Protein AF-A0A392RY69-F1 (afdb_monomer_lite)

pLDDT: mean 88.04, std 13.12, range [39.19, 98.06]

InterPro domains:
  IPR036691 Endonuclease/exonuclease/phosphatase superfamily [G3DSA:3.60.10.10] (1-52)
  IPR036691 Endonuclease/exonuclease/phosphatase superfamily [SSF56219] (4-51)

Sequence (52 aa):
MSQGLSFTWYKGNGLSMSRIDKFLLSEDWCLAWPNCVQQAQLRGISDHCPLS

Structure (mmCIF, N/CA/C/O backbone):
data_AF-A0A392RY69-F1
#
_entry.id   AF-A0A392RY69-F1
#
loop_
_atom_site.group_PDB
_atom_site.id
_atom_site.type_symbol
_atom_site.label_atom_id
_atom_site.label_alt_id
_atom_site.label_comp_id
_atom_site.label_asym_id
_atom_site.label_entity_id
_atom_site.label_seq_id
_atom_site.pdbx_PDB_ins_code
_atom_site.Cartn_x
_atom_site.Cartn_y
_atom_site.Cartn_z
_atom_site.occupancy
_atom_site.B_iso_or_equiv
_atom_site.auth_seq_id
_atom_site.auth_comp_id
_atom_site.auth_asym_id
_atom_site.auth_atom_id
_atom_site.pdbx_PDB_model_num
ATOM 1 N N . MET A 1 1 ? -6.602 14.880 -6.263 1.00 39.19 1 MET A N 1
ATOM 2 C CA . MET A 1 1 ? -5.652 13.762 -6.084 1.00 39.19 1 MET A CA 1
ATOM 3 C C . MET A 1 1 ? -5.792 13.260 -4.653 1.00 39.19 1 MET A C 1
ATOM 5 O O . MET A 1 1 ? -5.096 13.743 -3.772 1.00 39.19 1 MET A O 1
ATOM 9 N N . SER A 1 2 ? -6.771 12.395 -4.377 1.00 41.19 2 SER A N 1
ATOM 10 C CA . SER A 1 2 ? -6.885 11.769 -3.056 1.00 41.19 2 SER A CA 1
ATOM 11 C C . SER A 1 2 ? -5.755 10.754 -2.931 1.00 41.19 2 SER A C 1
ATOM 13 O O . SER A 1 2 ? -5.756 9.750 -3.640 1.00 41.19 2 SER A O 1
ATOM 15 N N . GLN A 1 3 ? -4.760 11.047 -2.097 1.00 49.47 3 GLN A N 1
ATOM 16 C CA . GLN A 1 3 ? -3.722 10.077 -1.773 1.00 49.47 3 GLN A CA 1
ATOM 17 C C . GLN A 1 3 ? -4.398 8.821 -1.207 1.00 49.47 3 GLN A C 1
ATOM 19 O O . GLN A 1 3 ? -5.309 8.933 -0.385 1.00 49.47 3 GLN A O 1
ATOM 24 N N . GLY A 1 4 ? -4.012 7.644 -1.708 1.00 56.78 4 GLY A N 1
ATOM 25 C CA . GLY A 1 4 ? -4.530 6.368 -1.216 1.00 56.78 4 GLY A CA 1
ATOM 26 C C . GLY A 1 4 ? -4.336 6.231 0.295 1.00 56.78 4 GLY A C 1
ATOM 2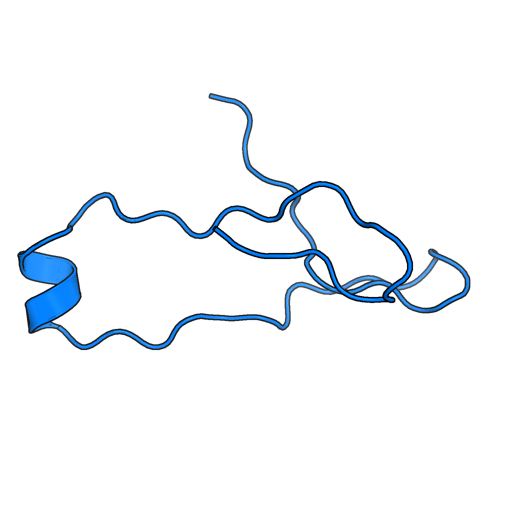7 O O . GLY A 1 4 ? -3.514 6.930 0.887 1.00 56.78 4 GLY A O 1
ATOM 28 N N . LEU A 1 5 ? -5.089 5.328 0.929 1.00 70.00 5 LEU A N 1
ATOM 29 C CA . LEU A 1 5 ? -4.969 5.110 2.371 1.00 70.00 5 LEU A CA 1
ATOM 30 C C . LEU A 1 5 ? -3.506 4.792 2.730 1.00 70.00 5 LEU A C 1
ATOM 32 O O . LEU A 1 5 ? -2.856 3.951 2.102 1.00 70.00 5 LEU A O 1
ATOM 36 N N . SER A 1 6 ? -2.974 5.503 3.726 1.00 79.94 6 SER A N 1
ATOM 37 C CA . SER A 1 6 ? -1.548 5.451 4.070 1.00 79.94 6 SER A CA 1
ATOM 38 C C . SER A 1 6 ? -1.103 4.098 4.632 1.00 79.94 6 SER A C 1
ATOM 40 O O . SER A 1 6 ? 0.091 3.809 4.611 1.00 79.94 6 SER A O 1
ATOM 42 N N . PHE A 1 7 ? -2.034 3.259 5.096 1.00 90.94 7 PHE A N 1
ATOM 43 C CA . PHE A 1 7 ? -1.764 1.980 5.755 1.00 90.94 7 PHE A CA 1
ATOM 44 C C . PHE A 1 7 ? -2.480 0.830 5.050 1.00 90.94 7 PHE A C 1
ATOM 46 O O . PHE A 1 7 ? -3.568 1.003 4.499 1.00 90.94 7 PHE A O 1
ATOM 53 N N . THR A 1 8 ? -1.858 -0.345 5.080 1.00 94.62 8 THR A N 1
ATOM 54 C CA . THR A 1 8 ? -2.379 -1.564 4.440 1.00 94.62 8 THR A CA 1
ATOM 55 C C . THR A 1 8 ? -2.694 -2.652 5.450 1.00 94.62 8 THR A C 1
ATOM 57 O O . THR A 1 8 ? -3.381 -3.600 5.106 1.00 94.62 8 THR A O 1
ATOM 60 N N . TRP A 1 9 ? -2.254 -2.492 6.698 1.00 95.00 9 TRP A N 1
ATOM 61 C CA . TRP A 1 9 ? -2.519 -3.410 7.793 1.00 95.00 9 TRP A CA 1
ATOM 62 C C . TRP A 1 9 ? -2.875 -2.655 9.073 1.00 95.00 9 TRP A C 1
ATOM 64 O O . TRP A 1 9 ? -2.308 -1.596 9.373 1.00 95.00 9 TRP A O 1
ATOM 74 N N . TYR A 1 10 ? -3.792 -3.233 9.846 1.00 93.50 10 TYR A N 1
ATOM 75 C CA . TYR A 1 10 ? -4.292 -2.690 11.101 1.00 93.50 10 TYR A CA 1
ATOM 76 C C . TYR A 1 10 ? -4.370 -3.784 12.161 1.00 93.50 10 TYR A C 1
ATOM 78 O O . TYR A 1 10 ? -5.099 -4.762 12.008 1.00 93.50 10 TYR A O 1
ATOM 86 N N . LYS A 1 11 ? -3.710 -3.574 13.303 1.00 92.75 11 LYS A N 1
ATOM 87 C CA . LYS A 1 11 ? -3.873 -4.441 14.475 1.00 92.75 11 LYS A CA 1
ATOM 88 C C . LYS A 1 11 ? -5.335 -4.417 14.929 1.00 92.75 11 LYS A C 1
ATOM 90 O O . LYS A 1 11 ? -5.976 -3.375 14.851 1.00 92.75 11 LYS A O 1
ATOM 95 N N . GLY A 1 12 ? -5.855 -5.525 15.463 1.00 85.31 12 GLY A N 1
ATOM 96 C CA . GLY A 1 12 ? -7.286 -5.692 15.780 1.00 85.31 12 GLY A CA 1
ATOM 97 C C . GLY A 1 12 ? -7.945 -4.610 16.656 1.00 85.31 12 GLY A C 1
ATOM 98 O O . GLY A 1 12 ? -9.159 -4.459 16.603 1.00 85.31 12 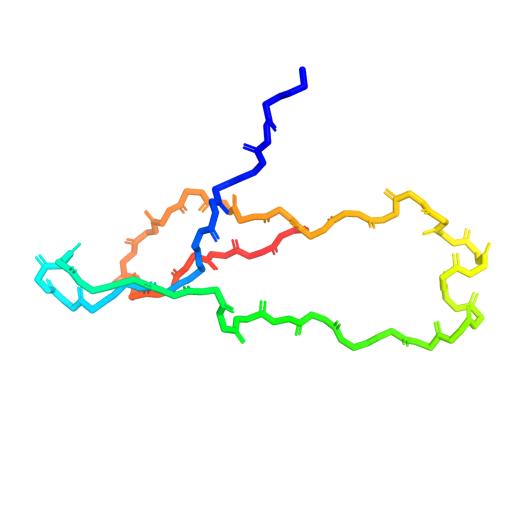GLY A O 1
ATOM 99 N N . ASN A 1 13 ? -7.177 -3.821 17.416 1.00 81.75 13 ASN A N 1
ATOM 100 C CA . ASN A 1 13 ? -7.685 -2.683 18.197 1.00 81.75 13 ASN A CA 1
ATOM 101 C C . ASN A 1 13 ? -7.640 -1.328 17.457 1.00 81.75 13 ASN A C 1
ATOM 103 O O . ASN A 1 13 ? -7.996 -0.309 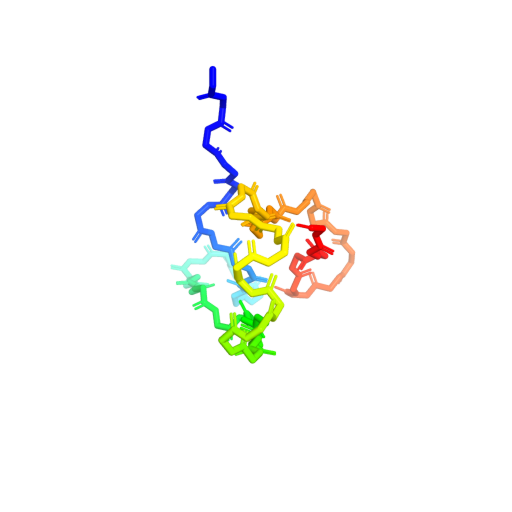18.037 1.00 81.75 13 ASN A O 1
ATOM 107 N N . GLY A 1 14 ? -7.152 -1.286 16.216 1.00 77.62 14 GLY A N 1
ATOM 108 C CA . GLY A 1 14 ? -7.035 -0.087 15.381 1.00 77.62 14 GLY A CA 1
ATOM 109 C C . GLY A 1 14 ? -5.979 0.933 15.824 1.00 77.62 14 GLY A C 1
ATOM 110 O O . GLY A 1 14 ? -5.737 1.895 15.102 1.00 77.62 14 GLY A O 1
ATOM 111 N N . LEU A 1 15 ? -5.325 0.732 16.973 1.00 85.25 15 LEU A N 1
ATOM 112 C CA . LEU A 1 15 ? -4.361 1.684 17.545 1.00 85.25 15 LEU A CA 1
ATOM 113 C C . LEU A 1 15 ? -2.965 1.574 16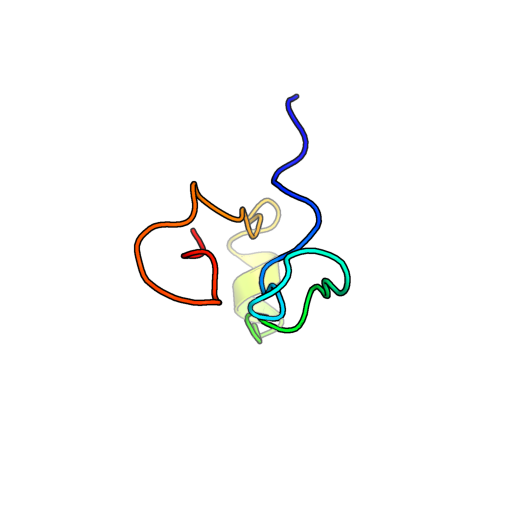.925 1.00 85.25 15 LEU A C 1
ATOM 115 O O . LEU A 1 15 ? -2.162 2.496 17.027 1.00 85.25 15 LEU A O 1
ATOM 119 N N . SER A 1 16 ? -2.655 0.435 16.310 1.00 92.81 16 SER A N 1
ATOM 120 C CA . SER A 1 16 ? -1.396 0.211 15.604 1.00 92.81 16 SER A CA 1
ATOM 121 C C . SER A 1 16 ? -1.692 -0.128 14.153 1.00 92.81 16 SER A C 1
ATOM 123 O O . SER A 1 16 ? -2.507 -1.006 13.872 1.00 92.81 16 SER A O 1
ATOM 125 N N . MET A 1 17 ? -1.016 0.564 13.243 1.00 94.31 17 MET A N 1
ATOM 126 C CA . MET A 1 17 ? -1.190 0.422 11.802 1.00 94.31 17 MET A CA 1
ATOM 127 C C . MET A 1 17 ? 0.149 0.592 11.093 1.00 94.31 17 MET A C 1
ATOM 129 O O . MET A 1 17 ? 1.030 1.314 11.568 1.00 94.31 17 MET A O 1
ATOM 133 N N . SER A 1 18 ? 0.317 -0.100 9.974 1.00 93.94 18 SER A N 1
ATOM 134 C CA . SER A 1 18 ? 1.542 -0.056 9.177 1.00 93.94 18 SER A CA 1
ATOM 135 C C . SER A 1 18 ? 1.236 -0.273 7.691 1.00 93.94 18 SER A C 1
ATOM 137 O O . SER A 1 18 ? 0.170 -0.759 7.307 1.00 93.94 18 SER A O 1
ATOM 139 N N . ARG A 1 19 ? 2.164 0.147 6.826 1.00 93.50 19 ARG A N 1
ATOM 140 C CA . ARG A 1 19 ? 2.128 -0.128 5.384 1.00 93.50 19 ARG A CA 1
ATOM 141 C C . ARG A 1 19 ? 3.153 -1.205 5.066 1.00 93.50 19 ARG A C 1
ATOM 143 O O . ARG A 1 19 ? 4.317 -0.895 4.806 1.00 93.50 19 ARG A O 1
ATOM 150 N N . ILE A 1 20 ? 2.723 -2.457 5.147 1.00 94.62 20 ILE A N 1
ATOM 151 C CA . ILE A 1 20 ? 3.608 -3.627 5.041 1.00 94.62 20 ILE A CA 1
ATOM 152 C C . ILE A 1 20 ? 3.413 -4.415 3.750 1.00 94.62 20 ILE A C 1
ATOM 154 O O . ILE A 1 20 ? 4.316 -5.139 3.346 1.00 94.62 20 ILE A O 1
ATOM 158 N N . ASP A 1 21 ? 2.301 -4.206 3.054 1.00 94.75 21 ASP A N 1
ATOM 159 C CA . ASP A 1 21 ? 2.019 -4.876 1.792 1.00 94.75 21 ASP A CA 1
ATOM 160 C C . ASP A 1 21 ? 2.621 -4.058 0.643 1.00 94.75 21 ASP A C 1
ATOM 162 O O . ASP A 1 21 ? 2.402 -2.845 0.549 1.00 94.75 21 ASP A O 1
ATOM 166 N N . LYS A 1 22 ? 3.428 -4.696 -0.210 1.00 92.56 22 LYS A N 1
ATOM 167 C CA . LYS A 1 22 ? 4.178 -4.055 -1.304 1.00 92.56 22 LYS A CA 1
ATOM 168 C C . LYS A 1 22 ? 4.214 -4.968 -2.526 1.00 92.56 22 LYS A C 1
ATOM 170 O O . LYS A 1 22 ? 4.347 -6.181 -2.382 1.00 92.56 22 LYS A O 1
ATOM 175 N N . PHE A 1 23 ? 4.178 -4.373 -3.714 1.00 91.38 23 PHE A N 1
ATOM 176 C CA . PHE A 1 23 ? 4.519 -5.068 -4.953 1.00 91.38 23 PHE A CA 1
ATOM 177 C C . PHE A 1 23 ? 6.015 -4.922 -5.229 1.00 91.38 23 PHE A C 1
ATOM 179 O O . PHE A 1 23 ? 6.579 -3.841 -5.059 1.00 91.38 23 PHE A O 1
ATOM 186 N N . LEU A 1 24 ? 6.651 -6.013 -5.649 1.00 94.00 24 LEU A N 1
ATOM 187 C CA . LEU A 1 24 ? 8.011 -5.998 -6.175 1.00 94.00 24 LEU A CA 1
ATOM 188 C C . LEU A 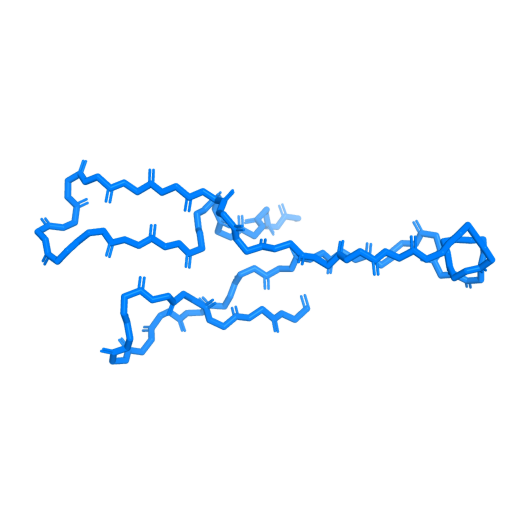1 24 ? 7.913 -6.059 -7.696 1.00 94.00 24 LEU A C 1
ATOM 190 O O . LEU A 1 24 ? 7.299 -6.976 -8.236 1.00 94.00 24 LEU A O 1
ATOM 194 N N . LEU A 1 25 ? 8.484 -5.065 -8.367 1.00 93.88 25 LEU A N 1
ATOM 195 C CA . LEU A 1 25 ? 8.404 -4.898 -9.815 1.00 93.88 25 LEU A CA 1
ATOM 196 C C . LEU A 1 25 ? 9.814 -4.954 -10.404 1.00 93.88 25 LEU A C 1
ATOM 198 O O . LEU A 1 25 ? 10.768 -4.501 -9.769 1.00 93.88 25 LEU A O 1
ATOM 202 N N . SER A 1 26 ? 9.948 -5.511 -11.608 1.00 96.75 26 SER A N 1
ATOM 203 C CA . SER A 1 26 ? 11.191 -5.413 -12.374 1.00 96.75 26 SER A CA 1
ATOM 204 C C . SER A 1 26 ? 11.365 -4.002 -12.941 1.00 96.75 26 SER A C 1
ATOM 206 O O . SER A 1 26 ? 10.399 -3.252 -13.092 1.00 96.75 26 SER A O 1
ATOM 208 N N . GLU A 1 27 ? 12.598 -3.647 -13.298 1.00 96.62 27 GLU A N 1
ATOM 209 C CA . GLU A 1 27 ? 12.886 -2.368 -13.953 1.00 96.62 27 GLU A CA 1
ATOM 210 C C . GLU A 1 27 ? 12.128 -2.227 -15.280 1.00 96.62 27 GLU A C 1
ATOM 212 O O . GLU A 1 27 ? 11.465 -1.215 -15.497 1.00 96.62 27 GLU A O 1
ATOM 217 N N . ASP A 1 28 ? 12.118 -3.276 -16.107 1.00 98.06 28 ASP A N 1
ATOM 218 C CA . ASP A 1 28 ? 11.377 -3.297 -17.374 1.00 98.06 28 ASP A CA 1
ATOM 219 C C . ASP A 1 28 ? 9.882 -3.003 -17.184 1.00 98.06 28 ASP A C 1
ATOM 221 O O . ASP A 1 28 ? 9.274 -2.285 -17.981 1.00 98.06 28 ASP A O 1
ATOM 225 N N . TRP A 1 29 ? 9.278 -3.512 -16.103 1.00 95.75 29 TRP A N 1
ATOM 226 C CA . TRP A 1 29 ? 7.884 -3.219 -15.778 1.00 95.75 29 TRP A CA 1
ATOM 227 C C . TRP A 1 29 ? 7.686 -1.739 -15.443 1.00 95.75 29 TRP A C 1
ATOM 229 O O . TRP A 1 29 ? 6.752 -1.111 -15.940 1.00 95.75 29 TRP A O 1
ATOM 239 N N . CYS A 1 30 ? 8.576 -1.168 -14.629 1.00 95.06 30 CYS A N 1
ATOM 240 C CA . CYS A 1 30 ? 8.537 0.250 -14.274 1.00 95.06 30 CYS A CA 1
ATOM 241 C C . CYS A 1 30 ? 8.721 1.156 -15.499 1.00 95.06 30 CYS A C 1
ATOM 243 O O . CYS A 1 30 ? 8.058 2.186 -15.596 1.00 95.06 30 CYS A O 1
ATOM 245 N N . LEU A 1 31 ? 9.573 0.766 -16.452 1.00 96.12 31 LEU A N 1
ATOM 246 C CA . LEU A 1 31 ? 9.766 1.498 -17.706 1.00 96.12 31 LEU A CA 1
ATOM 247 C C . LEU A 1 31 ? 8.528 1.427 -18.608 1.00 96.12 31 LEU A C 1
ATOM 249 O O . LEU A 1 31 ? 8.150 2.431 -19.210 1.00 96.12 31 LEU A O 1
ATOM 253 N N . ALA A 1 32 ? 7.875 0.265 -18.679 1.00 97.38 32 ALA A N 1
ATOM 254 C CA . ALA A 1 32 ? 6.653 0.090 -19.457 1.00 97.38 32 ALA A 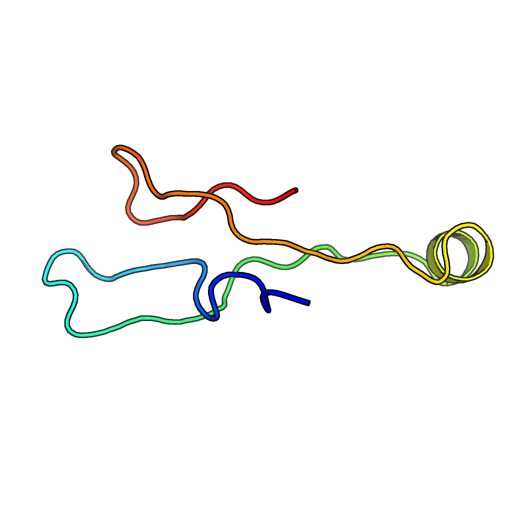CA 1
ATOM 255 C C . ALA A 1 32 ? 5.431 0.792 -18.826 1.00 97.38 32 ALA A C 1
ATOM 257 O O . ALA A 1 32 ? 4.550 1.256 -19.551 1.00 97.38 32 ALA A O 1
ATOM 258 N N . TRP A 1 33 ? 5.381 0.905 -17.492 1.00 95.38 33 TRP A N 1
ATOM 259 C CA . TRP A 1 33 ? 4.240 1.445 -16.737 1.00 95.38 33 TRP A CA 1
ATOM 260 C C . TRP A 1 33 ? 4.678 2.475 -15.677 1.00 95.38 33 TRP A C 1
ATOM 262 O O . TRP A 1 33 ? 4.482 2.256 -14.478 1.00 95.38 33 TRP A O 1
ATOM 272 N N . PRO A 1 34 ? 5.212 3.641 -16.085 1.00 92.88 34 PRO A N 1
ATOM 273 C CA . PRO A 1 34 ? 5.881 4.584 -15.179 1.00 92.88 34 PRO A CA 1
ATOM 274 C C . PRO A 1 34 ? 4.962 5.241 -14.140 1.00 92.88 34 PRO A C 1
ATOM 276 O O . PRO A 1 34 ? 5.439 5.803 -13.160 1.00 92.88 34 PRO A O 1
ATOM 279 N N . ASN A 1 35 ? 3.643 5.168 -14.336 1.00 89.81 35 ASN A N 1
ATOM 280 C CA . ASN A 1 35 ? 2.639 5.766 -13.451 1.00 89.81 35 ASN A CA 1
ATOM 281 C C . ASN A 1 35 ? 1.803 4.718 -12.704 1.00 89.81 35 ASN A C 1
ATOM 283 O O . ASN A 1 35 ? 0.715 5.031 -12.218 1.00 89.81 35 ASN A O 1
ATOM 287 N N . CYS A 1 36 ? 2.267 3.467 -12.639 1.00 89.31 36 CYS A N 1
ATOM 288 C CA . CYS A 1 36 ? 1.609 2.453 -11.825 1.00 89.31 36 CYS A CA 1
ATOM 289 C C . CYS A 1 36 ? 1.701 2.856 -10.346 1.00 89.31 36 CYS A C 1
ATOM 291 O O . CYS A 1 36 ? 2.789 3.077 -9.813 1.00 89.31 36 CYS A O 1
ATOM 293 N N . VAL A 1 37 ? 0.551 2.978 -9.684 1.00 87.69 37 VAL A N 1
ATOM 294 C CA . VAL A 1 37 ? 0.461 3.364 -8.274 1.00 87.69 37 VAL A CA 1
ATOM 295 C C . VAL A 1 37 ? -0.191 2.248 -7.481 1.00 87.69 37 VAL A C 1
ATOM 297 O O . VAL A 1 37 ? -1.194 1.692 -7.901 1.00 87.69 37 VAL A O 1
ATOM 300 N N . GLN A 1 38 ? 0.363 1.959 -6.308 1.00 90.38 38 GLN A N 1
ATOM 301 C CA . GLN A 1 38 ? -0.238 1.028 -5.363 1.00 90.38 38 GLN A CA 1
ATOM 302 C C . GLN A 1 38 ? -1.211 1.778 -4.447 1.00 90.38 38 GLN A C 1
ATOM 304 O O . GLN A 1 38 ? -0.792 2.540 -3.560 1.00 90.38 38 GLN A O 1
ATOM 309 N N . GLN A 1 39 ? -2.501 1.504 -4.601 1.00 90.69 39 GLN A N 1
ATOM 310 C CA . GLN A 1 39 ? -3.568 2.112 -3.822 1.00 90.69 39 GLN A CA 1
ATOM 311 C C . GLN A 1 39 ? -4.222 1.095 -2.883 1.00 90.69 39 GLN A C 1
ATOM 313 O O . GLN A 1 39 ? -4.718 0.052 -3.298 1.00 90.69 39 GLN A O 1
ATOM 318 N N . ALA A 1 40 ? -4.247 1.429 -1.592 1.00 92.12 40 ALA A N 1
ATOM 319 C CA . ALA A 1 40 ? -5.021 0.686 -0.611 1.00 92.12 40 ALA A CA 1
ATOM 320 C C . ALA A 1 40 ? -6.514 1.006 -0.757 1.00 92.12 40 ALA A C 1
ATOM 322 O O . ALA A 1 40 ? -6.907 2.175 -0.831 1.00 92.12 40 ALA A O 1
ATOM 323 N N . GLN A 1 41 ? -7.322 -0.048 -0.792 1.00 91.94 41 GLN A N 1
ATOM 324 C CA . GLN A 1 41 ? -8.774 -0.009 -0.913 1.00 91.94 41 GLN A CA 1
ATOM 325 C C . GLN A 1 41 ? -9.448 -0.053 0.464 1.00 91.94 41 GLN A C 1
ATOM 327 O O . GLN A 1 41 ? -8.803 -0.285 1.489 1.00 91.94 41 GLN A O 1
ATOM 332 N N . LEU A 1 42 ? -10.765 0.174 0.492 1.00 90.56 42 LEU A N 1
ATOM 333 C CA . LEU A 1 42 ? -11.551 0.088 1.723 1.00 90.56 42 LEU A CA 1
ATOM 334 C C . LEU A 1 42 ? -11.418 -1.304 2.357 1.00 90.56 42 LEU A C 1
ATOM 336 O O . LEU A 1 42 ? -11.619 -2.330 1.705 1.00 90.56 42 LEU A O 1
ATOM 340 N N . ARG A 1 43 ? -11.081 -1.321 3.650 1.00 89.38 43 ARG A N 1
ATOM 341 C CA . ARG A 1 43 ? -10.907 -2.551 4.422 1.00 89.38 43 ARG A CA 1
ATOM 342 C C . ARG A 1 43 ? -12.248 -3.247 4.642 1.00 89.38 43 ARG A C 1
ATOM 344 O O . ARG A 1 43 ? -13.209 -2.618 5.080 1.00 89.38 43 ARG A O 1
ATOM 351 N N . GLY A 1 44 ? -12.275 -4.549 4.374 1.00 88.31 44 GLY A N 1
ATOM 352 C CA . GLY A 1 44 ? -13.395 -5.429 4.697 1.00 88.31 44 GLY A CA 1
ATOM 353 C C . GLY A 1 44 ? -13.212 -6.113 6.054 1.00 88.31 44 GLY A C 1
ATOM 354 O O . GLY A 1 44 ? -12.995 -5.460 7.071 1.00 88.31 44 GLY A O 1
ATOM 355 N N . ILE A 1 45 ? -13.291 -7.445 6.051 1.00 91.69 45 ILE A N 1
ATOM 356 C CA . ILE A 1 45 ? -13.230 -8.291 7.258 1.00 91.69 45 ILE A CA 1
ATOM 357 C C . ILE A 1 45 ? -11.808 -8.682 7.696 1.00 91.69 45 ILE A C 1
ATOM 359 O O . ILE A 1 45 ? -11.633 -9.177 8.805 1.00 91.69 45 ILE A O 1
ATOM 363 N N . SER A 1 46 ? -10.802 -8.488 6.840 1.00 93.12 46 SER A N 1
ATOM 364 C CA . SER A 1 46 ? -9.396 -8.760 7.168 1.00 93.12 46 SER A CA 1
ATOM 365 C C . SER A 1 46 ? -8.780 -7.601 7.958 1.00 93.12 46 SER A C 1
ATOM 367 O O . SER A 1 46 ? -9.224 -6.453 7.891 1.00 93.12 46 SER A O 1
ATOM 369 N N . ASP A 1 47 ? -7.718 -7.896 8.700 1.00 94.06 47 ASP A N 1
ATOM 370 C CA . ASP A 1 47 ? -6.785 -6.912 9.237 1.00 94.06 47 ASP A CA 1
ATOM 371 C C . ASP A 1 47 ? -5.965 -6.195 8.146 1.00 94.06 47 ASP A C 1
ATOM 373 O O . ASP A 1 47 ? -5.431 -5.117 8.414 1.00 94.06 47 ASP A O 1
ATOM 377 N N . HIS A 1 48 ? -5.953 -6.712 6.913 1.00 95.44 48 HIS A N 1
ATOM 378 C CA . HIS A 1 48 ? -5.349 -6.082 5.740 1.00 95.44 48 HIS A CA 1
ATOM 379 C C . HIS A 1 48 ? -6.364 -5.359 4.834 1.00 95.44 48 HIS A C 1
ATOM 381 O O . HIS A 1 48 ? -7.513 -5.779 4.663 1.00 95.44 48 HIS A O 1
ATOM 387 N N . CYS A 1 49 ? -5.910 -4.276 4.201 1.00 94.00 49 CYS A N 1
ATOM 388 C CA . CYS A 1 49 ? -6.591 -3.607 3.097 1.00 94.00 49 CYS A CA 1
ATOM 389 C C . CYS A 1 49 ? -6.222 -4.281 1.768 1.00 94.00 49 CYS A C 1
ATOM 391 O O . CYS A 1 49 ? -5.034 -4.490 1.509 1.00 94.00 49 CYS A O 1
ATOM 393 N N . PRO A 1 50 ? -7.191 -4.540 0.875 1.00 94.19 50 PRO A N 1
ATOM 394 C CA . PRO A 1 50 ? -6.885 -4.929 -0.496 1.00 94.19 50 PRO A CA 1
ATOM 395 C C . PRO A 1 50 ? -6.082 -3.842 -1.222 1.00 94.19 50 PRO A C 1
ATOM 397 O O . PRO A 1 50 ? -6.221 -2.651 -0.927 1.00 94.19 50 PRO A O 1
ATOM 400 N N . LEU A 1 51 ? -5.266 -4.253 -2.189 1.00 93.12 51 LEU A N 1
ATOM 401 C CA . LEU A 1 51 ? -4.430 -3.367 -2.996 1.00 93.12 51 LEU A CA 1
ATOM 402 C C . LEU A 1 51 ? -4.840 -3.434 -4.467 1.00 93.12 51 LEU A C 1
ATOM 404 O O . LEU A 1 51 ? -5.135 -4.518 -4.969 1.00 93.12 51 LEU A O 1
ATOM 408 N N . SER A 1 52 ? -4.804 -2.284 -5.137 1.00 89.19 52 SER A N 1
ATOM 409 C CA . SER A 1 52 ? -4.933 -2.128 -6.593 1.00 89.19 52 SER A CA 1
ATOM 410 C C . SER A 1 52 ? -3.762 -1.351 -7.164 1.00 89.19 52 SER A C 1
ATOM 412 O O . SER A 1 52 ? -3.305 -0.436 -6.434 1.00 89.19 52 SER A O 1
#

Secondary structure (DSSP, 8-state):
--PPPS-SEE-TTSS-EE--------HHHHHH-TT----BPPP-SSSBPPB-

Radius of gyration: 13.04 Å; chains: 1; bounding box: 26×22×38 Å

Organism: NCBI:txid97028

Foldseek 3Di:
DPAADQFFFADPVRPDTHNDDDDDDDPVRCVVPVPDDWHFDDDDDDRGTDID